Protein AF-A0A3D5TAW1-F1 (afdb_monomer_lite)

Structure (mmCIF, N/CA/C/O backbone):
data_AF-A0A3D5TAW1-F1
#
_entry.id   AF-A0A3D5TAW1-F1
#
loop_
_atom_site.group_PDB
_atom_site.id
_atom_site.type_symbol
_atom_site.label_atom_id
_atom_site.label_alt_id
_atom_site.label_comp_id
_atom_site.label_asym_id
_atom_site.label_entity_id
_atom_site.label_seq_id
_atom_site.pdbx_PDB_ins_code
_atom_site.Cartn_x
_atom_site.Cartn_y
_atom_site.Cartn_z
_atom_site.occupancy
_atom_site.B_iso_or_equiv
_atom_site.auth_seq_id
_atom_site.auth_comp_id
_atom_site.auth_asym_id
_atom_site.auth_atom_id
_atom_site.pdbx_PDB_model_num
ATOM 1 N N . MET A 1 1 ? 11.290 -3.379 13.393 1.00 47.53 1 MET A N 1
ATOM 2 C CA . MET A 1 1 ? 11.941 -3.997 12.218 1.00 47.53 1 MET A CA 1
ATOM 3 C C . MET A 1 1 ? 10.870 -4.106 11.154 1.00 47.53 1 MET A C 1
ATOM 5 O O . MET A 1 1 ? 9.792 -4.568 11.495 1.00 47.53 1 MET A O 1
ATOM 9 N N . ILE A 1 2 ? 11.106 -3.601 9.944 1.00 59.09 2 ILE A N 1
ATOM 10 C CA . ILE A 1 2 ? 10.122 -3.702 8.859 1.00 59.09 2 ILE A CA 1
ATOM 11 C C . ILE A 1 2 ? 10.264 -5.108 8.277 1.00 59.09 2 ILE A C 1
ATOM 13 O O . ILE A 1 2 ? 11.318 -5.448 7.748 1.00 59.09 2 ILE A O 1
ATOM 17 N N . GLU A 1 3 ? 9.243 -5.942 8.453 1.00 65.62 3 GLU A N 1
ATOM 18 C CA . GLU A 1 3 ? 9.184 -7.255 7.814 1.00 65.62 3 GLU A CA 1
ATOM 19 C C . GLU A 1 3 ? 8.899 -7.049 6.320 1.00 65.62 3 GLU A C 1
ATOM 21 O O . GLU A 1 3 ? 7.882 -6.455 5.955 1.00 65.62 3 GLU A O 1
ATOM 26 N N . SER A 1 4 ? 9.807 -7.500 5.450 1.00 66.88 4 SER A N 1
ATOM 27 C CA . SER A 1 4 ? 9.593 -7.456 4.006 1.00 66.88 4 SER A CA 1
ATOM 28 C C . SER A 1 4 ? 8.696 -8.618 3.586 1.00 66.88 4 SER A C 1
ATOM 30 O O . SER A 1 4 ? 8.955 -9.781 3.892 1.00 66.88 4 SER A O 1
ATOM 32 N N . LYS A 1 5 ? 7.616 -8.299 2.873 1.00 77.81 5 LYS A N 1
ATOM 33 C CA . LYS A 1 5 ? 6.715 -9.283 2.264 1.00 77.81 5 LYS A CA 1
ATOM 34 C C . LYS A 1 5 ? 6.791 -9.143 0.751 1.00 77.81 5 LYS A C 1
ATOM 36 O O . LYS A 1 5 ? 6.905 -8.031 0.245 1.00 77.81 5 LYS A O 1
ATOM 41 N N . GLU A 1 6 ? 6.727 -10.267 0.043 1.00 82.81 6 GLU A N 1
ATOM 42 C CA . GLU A 1 6 ? 6.692 -10.275 -1.421 1.00 82.81 6 GLU A CA 1
ATOM 43 C C . GLU A 1 6 ? 5.443 -9.543 -1.932 1.00 82.81 6 GLU A C 1
ATOM 45 O O . GLU A 1 6 ? 4.322 -9.789 -1.471 1.00 82.81 6 GLU A O 1
ATOM 50 N N . LEU A 1 7 ? 5.637 -8.654 -2.904 1.00 82.56 7 LEU A N 1
ATOM 51 C CA . LEU A 1 7 ? 4.552 -8.003 -3.621 1.00 82.56 7 LEU A CA 1
ATOM 52 C C . LEU A 1 7 ? 4.080 -8.904 -4.766 1.00 82.56 7 LEU A C 1
ATOM 54 O O . LEU A 1 7 ? 4.815 -9.123 -5.722 1.00 82.56 7 LEU A O 1
ATOM 58 N N . LYS A 1 8 ? 2.844 -9.399 -4.683 1.00 86.56 8 LYS A N 1
ATOM 59 C CA . LYS A 1 8 ? 2.223 -10.253 -5.707 1.00 86.56 8 LYS A CA 1
ATOM 60 C C . LYS A 1 8 ? 1.236 -9.480 -6.572 1.00 86.56 8 LYS A C 1
ATOM 62 O O . LYS A 1 8 ? 1.223 -9.649 -7.785 1.00 86.56 8 LYS A O 1
ATOM 67 N N . SER A 1 9 ? 0.398 -8.641 -5.961 1.00 85.56 9 SER A N 1
ATOM 68 C CA . SER A 1 9 ? -0.605 -7.856 -6.688 1.00 85.56 9 SER A CA 1
ATOM 69 C C . SER A 1 9 ? -1.053 -6.617 -5.917 1.00 85.56 9 SER A C 1
ATOM 71 O O . SER A 1 9 ? -1.199 -6.655 -4.695 1.00 85.56 9 SER A O 1
ATOM 73 N N . ILE A 1 10 ? -1.379 -5.553 -6.649 1.00 89.19 10 ILE A N 1
ATOM 74 C CA . ILE A 1 10 ? -2.066 -4.359 -6.145 1.00 89.19 10 ILE A CA 1
ATOM 75 C C . ILE A 1 10 ? -3.308 -4.162 -7.013 1.00 89.19 10 ILE A C 1
ATOM 77 O O . ILE A 1 10 ? -3.193 -4.118 -8.236 1.00 89.19 10 ILE A O 1
ATOM 81 N N . ILE A 1 11 ? -4.480 -4.044 -6.394 1.00 90.94 11 ILE A N 1
ATOM 82 C CA . ILE A 1 11 ? -5.732 -3.704 -7.076 1.00 90.94 11 ILE A CA 1
ATOM 83 C C . ILE A 1 11 ? -6.267 -2.423 -6.448 1.00 90.94 11 ILE A C 1
ATOM 85 O O . ILE A 1 11 ? -6.517 -2.384 -5.244 1.00 90.94 11 ILE A O 1
ATOM 89 N N . ILE A 1 12 ? -6.428 -1.388 -7.271 1.00 89.06 12 ILE A N 1
ATOM 90 C CA . ILE A 1 12 ? -7.038 -0.111 -6.900 1.00 89.06 12 ILE A CA 1
ATOM 91 C C . ILE A 1 12 ? -8.138 0.165 -7.920 1.00 89.06 12 ILE A C 1
ATOM 93 O O . ILE A 1 12 ? -7.859 0.483 -9.074 1.00 89.06 12 ILE A O 1
ATOM 97 N N . ASP A 1 13 ? -9.381 0.031 -7.482 1.00 90.12 13 ASP A N 1
ATOM 98 C CA . ASP A 1 13 ? -10.577 0.314 -8.263 1.00 90.12 13 ASP A CA 1
ATOM 99 C C . ASP A 1 13 ? -11.431 1.325 -7.494 1.00 90.12 13 ASP A C 1
ATOM 101 O O . ASP A 1 13 ? -12.065 1.007 -6.485 1.00 90.12 13 ASP A O 1
ATOM 105 N N . PHE A 1 14 ? -11.428 2.570 -7.967 1.00 88.56 14 PHE A N 1
ATOM 106 C CA . PHE A 1 14 ? -12.181 3.654 -7.340 1.00 88.56 14 PHE A CA 1
ATOM 107 C C . PHE A 1 14 ? -13.681 3.597 -7.634 1.00 88.56 14 PHE A C 1
ATOM 109 O O . PHE A 1 14 ? -14.467 4.079 -6.818 1.00 88.56 14 PHE A O 1
ATOM 116 N N . GLU A 1 15 ? -14.085 3.023 -8.767 1.00 94.69 15 GLU A N 1
ATOM 117 C CA . GLU A 1 15 ? -15.492 2.930 -9.165 1.00 94.69 15 GLU A CA 1
ATOM 118 C C . GLU A 1 15 ? -16.223 1.933 -8.265 1.00 94.69 15 GLU A C 1
ATOM 120 O O . GLU A 1 15 ? -17.264 2.250 -7.685 1.00 94.69 15 GLU A O 1
ATOM 125 N N . ASN A 1 16 ? -15.608 0.769 -8.053 1.00 94.19 16 ASN A N 1
ATOM 126 C CA . ASN A 1 16 ? -16.153 -0.300 -7.222 1.00 94.19 16 ASN A CA 1
ATOM 127 C C . ASN A 1 16 ? -15.676 -0.248 -5.760 1.00 94.19 16 ASN A C 1
ATOM 129 O O . ASN A 1 16 ? -16.106 -1.066 -4.948 1.00 94.19 16 ASN A O 1
ATOM 133 N N . LYS A 1 17 ? -14.821 0.724 -5.403 1.00 91.38 17 LYS A N 1
ATOM 134 C CA . LYS A 1 17 ? -14.226 0.910 -4.063 1.00 91.38 17 LYS A CA 1
ATOM 135 C C . LYS A 1 17 ? -13.446 -0.314 -3.563 1.00 91.38 17 LYS A C 1
ATOM 137 O O . LYS A 1 17 ? -13.543 -0.680 -2.391 1.00 91.38 17 LYS A O 1
ATOM 142 N N . VAL A 1 18 ? -12.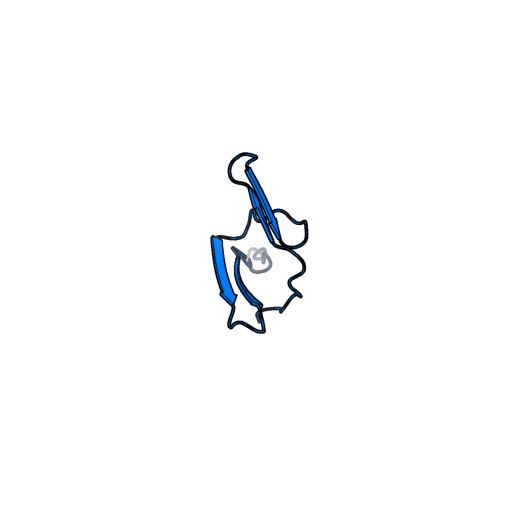670 -0.944 -4.441 1.00 93.50 18 VAL A N 1
ATOM 143 C CA . VAL A 1 18 ? -11.849 -2.119 -4.120 1.00 93.50 18 VAL A CA 1
ATOM 144 C C . VAL A 1 18 ? -10.383 -1.710 -4.009 1.00 93.50 18 VAL A C 1
ATOM 146 O O . VAL A 1 18 ? -9.791 -1.219 -4.968 1.00 93.50 18 VAL A O 1
ATOM 149 N N . PHE A 1 19 ? -9.791 -1.948 -2.838 1.00 90.94 19 PHE A N 1
ATOM 150 C CA . PHE A 1 19 ? -8.389 -1.642 -2.544 1.00 90.94 19 PHE A CA 1
ATOM 151 C C . PHE A 1 19 ? -7.736 -2.866 -1.899 1.00 90.94 19 PHE A C 1
ATOM 153 O O . PHE A 1 19 ? -7.894 -3.099 -0.700 1.00 90.94 19 PHE A O 1
ATOM 160 N N . LEU A 1 20 ? -7.044 -3.677 -2.703 1.00 92.56 20 LEU A N 1
ATOM 161 C CA . LEU A 1 20 ? -6.492 -4.965 -2.273 1.00 92.56 20 LEU A CA 1
ATOM 162 C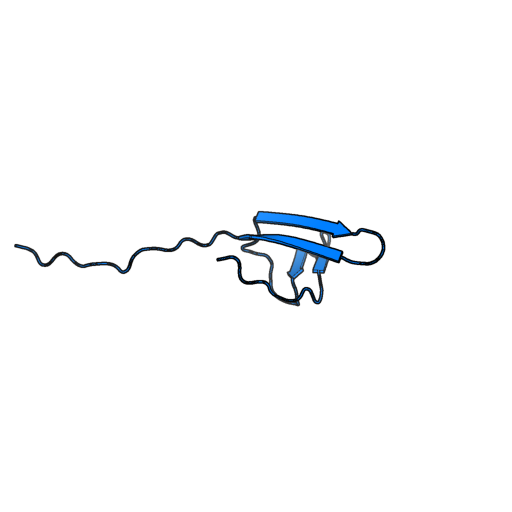 C . LEU A 1 20 ? -4.987 -5.039 -2.507 1.00 92.56 20 LEU A C 1
ATOM 164 O O . LEU A 1 20 ? -4.500 -4.769 -3.608 1.00 92.56 20 LEU A O 1
ATOM 168 N N . LEU A 1 21 ? -4.251 -5.460 -1.481 1.00 90.38 21 LEU A N 1
ATOM 169 C CA . LEU A 1 21 ? -2.826 -5.767 -1.538 1.00 90.38 21 LEU A CA 1
ATOM 170 C C . LEU A 1 21 ? -2.654 -7.269 -1.350 1.00 90.38 21 LEU A C 1
ATOM 172 O O . LEU A 1 21 ? -2.990 -7.802 -0.297 1.00 90.38 21 LEU A O 1
ATOM 176 N N . ASN A 1 22 ? -2.122 -7.961 -2.354 1.00 91.69 22 ASN A N 1
ATOM 177 C CA . ASN A 1 22 ? -2.003 -9.423 -2.359 1.00 91.69 22 ASN A CA 1
ATOM 178 C C . ASN A 1 22 ? -3.332 -10.147 -2.044 1.00 91.69 22 ASN A C 1
ATOM 180 O O . ASN A 1 22 ? -3.320 -11.227 -1.460 1.00 91.69 22 ASN A O 1
ATOM 184 N N . GLY A 1 23 ? -4.467 -9.548 -2.422 1.00 91.19 23 GLY A N 1
ATOM 185 C CA . GLY A 1 23 ? -5.810 -10.069 -2.143 1.00 91.19 23 GLY A CA 1
ATOM 186 C C . GLY A 1 23 ? -6.411 -9.636 -0.801 1.00 91.19 23 GLY A C 1
ATOM 187 O O . GLY A 1 23 ? -7.598 -9.862 -0.592 1.00 91.19 23 GLY A O 1
ATOM 188 N N . GLU A 1 24 ? -5.645 -8.972 0.068 1.00 91.12 24 GLU A N 1
ATOM 189 C CA . GLU A 1 24 ? -6.103 -8.509 1.383 1.00 91.12 24 GLU A CA 1
ATOM 190 C C . GLU A 1 24 ? -6.548 -7.036 1.350 1.00 91.12 24 GLU A C 1
ATOM 192 O O . GLU A 1 24 ? -5.881 -6.222 0.699 1.00 91.12 24 GLU A O 1
ATOM 197 N N . PRO A 1 25 ? -7.620 -6.653 2.071 1.00 92.31 25 PRO A N 1
ATOM 198 C CA . PRO A 1 25 ? -8.040 -5.260 2.206 1.00 92.31 25 PRO A CA 1
ATOM 199 C C . PRO A 1 25 ? -6.930 -4.345 2.730 1.00 92.31 25 PRO A C 1
ATOM 201 O O . PRO A 1 25 ? -6.220 -4.662 3.687 1.00 92.31 25 PRO A O 1
ATOM 204 N N . MET A 1 26 ? -6.801 -3.166 2.122 1.00 88.94 26 MET A N 1
ATOM 205 C CA . MET A 1 26 ? -5.827 -2.143 2.516 1.00 88.94 26 MET A CA 1
ATOM 206 C C . MET A 1 26 ? -6.309 -1.225 3.656 1.00 88.94 26 MET A C 1
ATOM 208 O O . MET A 1 26 ? -5.801 -0.118 3.797 1.00 88.94 26 MET A O 1
ATOM 212 N N . ASP A 1 27 ? -7.249 -1.657 4.499 1.00 84.88 27 ASP A N 1
ATOM 213 C CA . ASP A 1 27 ? -7.923 -0.792 5.487 1.00 84.88 27 ASP A CA 1
ATOM 214 C C . ASP A 1 27 ? -6.971 -0.103 6.485 1.00 84.88 27 ASP A C 1
ATOM 216 O O . ASP A 1 27 ? -7.285 0.951 7.034 1.00 84.88 27 ASP A O 1
ATOM 220 N N . THR A 1 28 ? -5.793 -0.687 6.721 1.00 80.06 28 THR A N 1
ATOM 221 C CA . THR A 1 28 ? -4.765 -0.163 7.640 1.00 80.06 28 THR A CA 1
ATOM 222 C C . THR A 1 28 ? -3.628 0.584 6.937 1.00 80.06 28 THR A C 1
ATOM 224 O O . THR A 1 28 ? -2.693 1.042 7.596 1.00 80.06 28 THR A O 1
ATOM 227 N N . VAL A 1 29 ? -3.672 0.702 5.606 1.00 80.44 29 VAL A N 1
ATOM 228 C CA . VAL A 1 29 ? -2.640 1.359 4.794 1.00 80.44 29 VAL A CA 1
ATOM 229 C C . VAL A 1 29 ? -2.942 2.853 4.698 1.00 80.44 29 VAL A C 1
ATOM 231 O O . VAL A 1 29 ? -3.968 3.254 4.156 1.00 80.44 29 VAL A O 1
ATOM 234 N N . ARG A 1 30 ? -2.023 3.697 5.182 1.00 78.44 30 ARG A N 1
ATOM 235 C CA . ARG A 1 30 ? -2.157 5.166 5.114 1.00 78.44 30 ARG A CA 1
ATOM 236 C C . ARG A 1 30 ? -1.451 5.803 3.929 1.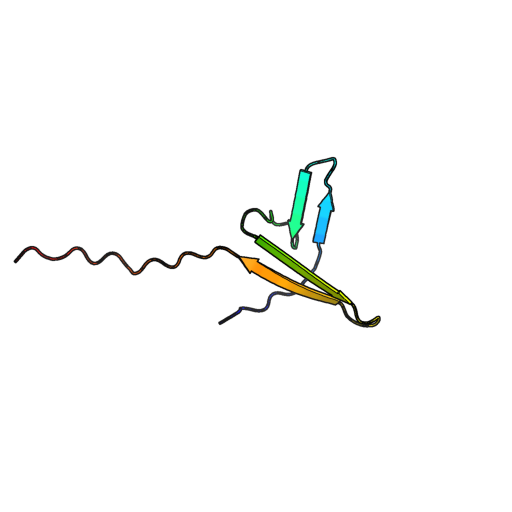00 78.44 30 ARG A C 1
ATOM 238 O O . ARG A 1 30 ? -1.867 6.859 3.461 1.00 78.44 30 ARG A O 1
ATOM 245 N N . SER A 1 31 ? -0.360 5.203 3.474 1.00 79.00 31 SER A N 1
ATOM 246 C CA . SER A 1 31 ? 0.386 5.691 2.321 1.00 79.00 31 SER A CA 1
ATOM 247 C C . SER A 1 31 ? 0.949 4.532 1.521 1.00 79.00 31 SER A C 1
ATOM 249 O O . SER A 1 31 ? 1.343 3.501 2.073 1.00 79.00 31 SER A O 1
ATOM 251 N N . LEU A 1 32 ? 0.976 4.736 0.208 1.00 79.56 32 LEU A N 1
ATOM 252 C CA . LEU A 1 32 ? 1.483 3.798 -0.775 1.00 79.56 32 LEU A CA 1
ATOM 253 C C . LEU A 1 32 ? 2.486 4.552 -1.648 1.00 79.56 32 LEU A C 1
ATOM 255 O O . LEU A 1 32 ? 2.128 5.550 -2.273 1.00 79.56 32 LEU A O 1
ATOM 259 N N . HIS A 1 33 ? 3.738 4.097 -1.661 1.00 82.00 33 HIS A N 1
ATOM 260 C CA . HIS A 1 33 ? 4.771 4.598 -2.567 1.00 82.00 33 HIS A CA 1
ATOM 261 C C . HIS A 1 33 ? 5.157 3.482 -3.531 1.00 82.00 33 HIS A C 1
ATOM 263 O O . HIS A 1 33 ? 5.636 2.439 -3.085 1.00 82.00 33 HIS A O 1
ATOM 269 N N . LEU A 1 34 ? 4.891 3.689 -4.820 1.00 79.25 34 LEU A N 1
ATOM 270 C CA . LEU A 1 34 ? 5.166 2.732 -5.886 1.00 79.25 34 LEU A CA 1
ATOM 271 C C . LEU A 1 34 ? 6.263 3.305 -6.777 1.00 79.25 34 LEU A C 1
ATOM 273 O O . LEU A 1 34 ? 6.072 4.357 -7.387 1.00 79.25 34 LEU A O 1
ATOM 277 N N . GLU A 1 35 ? 7.389 2.610 -6.851 1.00 78.31 35 GLU A N 1
ATOM 278 C CA . GLU A 1 35 ? 8.506 2.972 -7.717 1.00 78.31 35 GLU A CA 1
ATOM 279 C C . GLU A 1 35 ? 8.730 1.865 -8.747 1.00 78.31 35 GLU A C 1
ATOM 281 O O . GLU A 1 35 ? 8.601 0.678 -8.443 1.00 78.31 35 GLU A O 1
ATOM 286 N N . ALA A 1 36 ? 9.071 2.264 -9.970 1.00 74.00 36 ALA A N 1
ATOM 287 C CA . ALA A 1 36 ? 9.484 1.358 -11.030 1.00 74.00 36 ALA A CA 1
ATOM 288 C C . ALA A 1 36 ? 10.665 1.978 -11.782 1.00 74.00 36 ALA A C 1
ATOM 290 O O . ALA A 1 36 ? 10.596 3.142 -12.179 1.00 74.00 36 ALA A O 1
ATOM 291 N N . ASP A 1 37 ? 11.734 1.211 -11.990 1.00 79.94 37 ASP A N 1
ATOM 292 C CA . ASP A 1 37 ? 12.966 1.678 -12.651 1.00 79.94 37 ASP A CA 1
ATOM 293 C C . ASP A 1 37 ? 13.145 1.138 -14.081 1.00 79.94 37 ASP A C 1
ATOM 295 O O . ASP A 1 37 ? 14.184 1.323 -14.712 1.00 79.94 37 ASP A O 1
ATOM 299 N N . GLY A 1 38 ? 12.104 0.494 -14.616 1.00 66.19 38 GLY A N 1
ATOM 300 C CA . GLY A 1 38 ? 12.105 -0.135 -15.937 1.00 66.19 38 GLY A CA 1
ATOM 301 C C . GLY A 1 38 ? 12.487 -1.618 -15.928 1.00 66.19 38 GLY A C 1
ATOM 302 O O . GLY A 1 38 ? 12.185 -2.307 -16.902 1.00 66.19 38 GLY A O 1
ATOM 303 N N . SER A 1 39 ? 13.063 -2.130 -14.838 1.00 72.56 39 SER A N 1
ATOM 304 C CA . SER A 1 39 ? 13.351 -3.560 -14.639 1.00 72.56 39 SER A CA 1
ATOM 305 C C . SER A 1 39 ? 12.640 -4.154 -13.429 1.00 72.56 39 SER A C 1
ATOM 307 O O . SER A 1 39 ? 12.202 -5.303 -13.480 1.00 72.56 39 SER A O 1
ATOM 309 N N . GLU A 1 40 ? 12.486 -3.372 -12.366 1.00 71.00 40 GLU A N 1
ATOM 310 C CA . GLU A 1 40 ? 11.943 -3.826 -11.095 1.00 71.00 40 GLU A CA 1
ATOM 311 C C . GLU A 1 40 ? 10.874 -2.863 -10.582 1.00 71.00 40 GLU A C 1
ATOM 313 O O . GLU A 1 40 ? 10.813 -1.688 -10.953 1.00 71.00 40 GLU A O 1
ATOM 318 N N . TRP A 1 41 ? 10.000 -3.401 -9.734 1.00 71.12 41 TRP A N 1
ATOM 319 C CA . TRP A 1 41 ? 8.951 -2.658 -9.049 1.00 71.12 41 TRP A CA 1
ATOM 320 C C . TRP A 1 41 ? 9.172 -2.779 -7.547 1.00 71.12 41 TRP A C 1
ATOM 322 O O . TRP A 1 41 ? 9.386 -3.881 -7.039 1.00 71.12 41 TRP A O 1
ATOM 332 N N . SER A 1 42 ? 9.064 -1.666 -6.826 1.00 72.12 42 SER A N 1
ATOM 333 C CA . SER A 1 42 ? 9.110 -1.648 -5.367 1.00 72.12 42 SER A CA 1
ATOM 334 C C . SER A 1 42 ? 7.889 -0.927 -4.791 1.00 72.12 42 SER A C 1
ATOM 336 O O . SER A 1 42 ? 7.386 0.047 -5.353 1.00 72.12 42 SER A O 1
ATOM 338 N N . LEU A 1 43 ? 7.373 -1.446 -3.672 1.00 72.44 43 LEU A N 1
ATOM 339 C CA . LEU A 1 43 ? 6.237 -0.873 -2.956 1.00 72.44 43 LEU A CA 1
ATOM 340 C C . LEU A 1 43 ? 6.590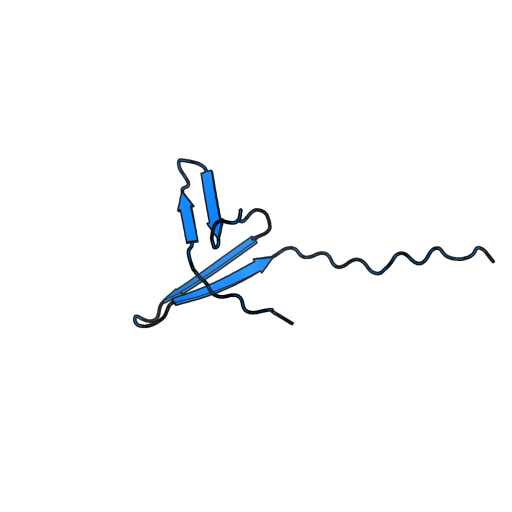 -0.668 -1.487 1.00 72.44 43 LEU A C 1
ATOM 342 O O . LEU A 1 43 ? 6.885 -1.628 -0.775 1.00 72.44 43 LEU A O 1
ATOM 346 N N . THR A 1 44 ? 6.473 0.571 -1.018 1.00 74.62 44 THR A N 1
ATOM 347 C CA . THR A 1 44 ? 6.597 0.915 0.403 1.00 74.62 44 THR A CA 1
ATOM 348 C C . THR A 1 44 ? 5.234 1.299 0.972 1.00 74.62 44 THR A C 1
ATOM 350 O O . THR A 1 44 ? 4.491 2.072 0.363 1.00 74.62 44 THR A O 1
ATOM 353 N N . LEU A 1 45 ? 4.909 0.758 2.150 1.00 67.56 45 LEU A N 1
ATOM 354 C CA . LEU A 1 45 ? 3.626 0.953 2.829 1.00 67.56 45 LEU A CA 1
ATOM 355 C C . LEU A 1 45 ? 3.844 1.453 4.256 1.00 67.56 45 LEU A C 1
ATOM 357 O O . LEU A 1 45 ? 4.613 0.851 5.005 1.00 67.56 45 LEU A O 1
ATOM 361 N N . CYS A 1 46 ? 3.099 2.480 4.661 1.00 73.50 46 CYS A N 1
ATOM 362 C CA . CYS A 1 46 ? 2.966 2.847 6.072 1.00 73.50 46 CYS A CA 1
ATOM 363 C C . CYS A 1 46 ? 1.640 2.312 6.624 1.00 73.50 46 CYS A C 1
ATOM 365 O O . CYS A 1 46 ? 0.576 2.589 6.061 1.00 73.50 46 CYS A O 1
ATOM 367 N N . ARG A 1 47 ? 1.710 1.562 7.730 1.00 73.38 47 ARG A N 1
ATOM 368 C CA . ARG A 1 47 ? 0.553 0.999 8.442 1.00 73.38 47 ARG A CA 1
ATOM 369 C C . ARG A 1 47 ? 0.403 1.616 9.830 1.00 73.38 47 ARG A C 1
ATOM 371 O O . ARG A 1 47 ? 1.402 1.972 10.454 1.00 73.38 47 ARG A O 1
ATOM 378 N N . ASP A 1 48 ? -0.831 1.689 10.318 1.00 56.19 48 ASP A N 1
ATOM 379 C CA . ASP A 1 48 ? -1.127 2.034 11.712 1.00 56.19 48 ASP A CA 1
ATOM 380 C C . ASP A 1 48 ? -1.032 0.804 12.610 1.00 56.19 48 ASP A C 1
ATOM 382 O O . ASP A 1 48 ? -2.010 0.089 12.817 1.00 56.19 48 ASP A O 1
ATOM 386 N N . GLU A 1 49 ? 0.144 0.556 13.171 1.00 51.94 49 GLU A N 1
ATOM 387 C CA . GLU A 1 49 ? 0.311 -0.472 14.196 1.00 51.94 49 GLU A CA 1
ATOM 388 C C . GLU A 1 49 ? 0.500 0.209 15.558 1.00 51.94 49 GLU A C 1
ATOM 390 O O . GLU A 1 49 ? 1.552 0.782 15.847 1.00 51.94 49 GLU A O 1
ATOM 395 N N . ILE A 1 50 ? -0.538 0.183 16.401 1.00 49.09 50 ILE A N 1
ATOM 396 C CA . ILE A 1 50 ? -0.443 0.622 17.799 1.00 49.09 50 ILE A CA 1
ATOM 397 C C . ILE A 1 50 ? -0.014 -0.585 18.632 1.00 49.09 50 ILE A C 1
ATOM 399 O O . ILE A 1 50 ? -0.781 -1.522 18.839 1.00 49.09 50 ILE A O 1
ATOM 403 N N . TYR A 1 51 ? 1.224 -0.555 19.118 1.00 49.91 51 TYR A N 1
ATOM 404 C CA . TYR A 1 51 ? 1.745 -1.548 20.051 1.00 49.91 51 TYR A CA 1
ATOM 405 C C . TYR A 1 51 ? 1.527 -1.057 21.483 1.00 49.91 51 TYR A C 1
ATOM 407 O O . TYR A 1 51 ? 2.262 -0.202 21.978 1.00 49.91 51 TYR A O 1
ATOM 415 N N . GLU A 1 52 ? 0.510 -1.589 22.154 1.00 52.16 52 GLU A N 1
ATOM 416 C CA . GLU A 1 52 ? 0.273 -1.314 23.571 1.00 52.16 52 GLU A CA 1
ATOM 417 C C . GLU A 1 52 ? 1.131 -2.237 24.452 1.00 52.16 52 GLU A C 1
ATOM 419 O O . GLU A 1 52 ? 1.283 -3.431 24.185 1.00 52.16 52 GLU A O 1
ATOM 424 N N . ALA A 1 53 ? 1.716 -1.692 25.523 1.00 43.84 53 ALA A N 1
ATOM 425 C CA . ALA A 1 53 ? 2.449 -2.495 26.499 1.00 43.84 53 ALA A CA 1
ATOM 426 C C . ALA A 1 53 ? 1.496 -3.472 27.224 1.00 43.84 53 ALA A C 1
ATOM 428 O O . ALA A 1 53 ? 0.345 -3.113 27.481 1.00 43.84 53 ALA A O 1
ATOM 429 N N . PRO A 1 54 ? 1.948 -4.680 27.627 1.00 48.59 54 PRO A N 1
ATOM 430 C CA . PRO A 1 54 ? 1.106 -5.604 28.380 1.00 48.59 54 PRO A CA 1
ATOM 431 C C . PRO A 1 54 ? 0.606 -4.932 29.663 1.00 48.59 54 PRO A C 1
ATOM 433 O O . PRO A 1 54 ? 1.398 -4.461 30.483 1.00 48.59 54 PRO A O 1
ATOM 436 N N . PHE A 1 55 ? -0.718 -4.891 29.825 1.00 52.84 55 PHE A N 1
ATOM 437 C CA . PHE A 1 55 ? -1.395 -4.237 30.940 1.00 52.84 55 PHE A CA 1
ATOM 438 C C . PHE A 1 55 ? -0.909 -4.819 32.279 1.00 52.84 55 PHE A C 1
ATOM 440 O O . PHE A 1 55 ? -1.308 -5.910 32.692 1.00 52.84 55 PHE A O 1
ATOM 447 N N . ARG A 1 56 ? -0.033 -4.099 32.990 1.00 57.03 56 ARG A N 1
ATOM 448 C CA . ARG A 1 56 ? 0.319 -4.433 34.373 1.00 57.03 56 ARG A CA 1
ATOM 449 C C . ARG A 1 56 ? -0.791 -3.898 35.271 1.00 57.03 56 ARG A C 1
ATOM 451 O O . ARG A 1 56 ? -0.816 -2.708 35.565 1.00 57.03 56 ARG A O 1
ATOM 458 N N . LYS A 1 57 ? -1.690 -4.769 35.746 1.00 57.16 57 LYS A N 1
ATOM 459 C CA . LYS A 1 57 ? -2.489 -4.446 36.940 1.00 57.16 57 LYS A CA 1
ATOM 460 C C . LYS A 1 57 ? -1.501 -4.104 38.056 1.00 57.16 57 LYS A C 1
ATOM 462 O O . LYS A 1 57 ? -0.730 -4.977 38.461 1.00 57.16 57 LYS A O 1
ATOM 467 N N . SER A 1 58 ? -1.488 -2.860 38.536 1.00 61.91 58 SER A N 1
ATOM 468 C CA . SER A 1 58 ? -0.808 -2.569 39.793 1.00 61.91 58 SER A CA 1
ATOM 469 C C . SER A 1 58 ? -1.481 -3.423 40.868 1.00 61.91 58 SER A C 1
ATOM 471 O O . SER A 1 58 ? -2.704 -3.433 41.016 1.00 61.91 58 SER A O 1
ATOM 473 N N . LYS A 1 59 ? -0.688 -4.219 41.588 1.00 55.31 59 LYS A N 1
ATOM 474 C CA . LYS A 1 59 ? -1.127 -4.707 42.892 1.00 55.31 59 LYS A CA 1
ATOM 475 C C . LYS A 1 59 ? -1.235 -3.461 43.764 1.00 55.31 59 LYS A C 1
ATOM 477 O O . LYS A 1 59 ? -0.229 -2.786 43.960 1.00 55.31 59 LYS A O 1
ATOM 482 N N . ASN A 1 60 ? -2.449 -3.145 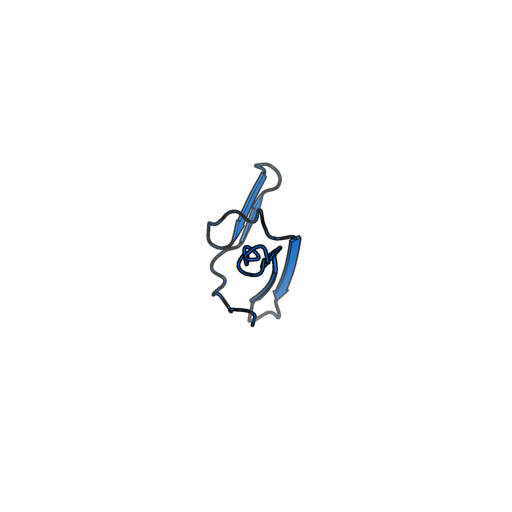44.206 1.00 56.91 60 ASN A N 1
ATOM 483 C CA . ASN A 1 60 ? -2.680 -2.152 45.248 1.00 56.91 60 ASN A CA 1
ATOM 484 C C . ASN A 1 60 ? -1.738 -2.457 46.423 1.00 56.91 60 ASN A C 1
ATOM 486 O O . ASN A 1 60 ? -1.695 -3.604 46.881 1.00 56.91 60 ASN A O 1
ATOM 490 N N . MET A 1 61 ? -0.975 -1.452 46.845 1.00 48.22 61 MET A N 1
ATOM 491 C CA . MET A 1 61 ? -0.170 -1.456 48.062 1.00 48.22 61 MET A CA 1
ATOM 492 C C . MET A 1 61 ? -0.716 -0.372 48.980 1.00 48.22 61 MET A C 1
ATOM 494 O O . MET A 1 61 ? -1.041 0.710 48.440 1.00 48.22 61 MET A O 1
#

Sequence (61 aa):
MIESKELKSIIIDFENKVFLLNGEPMDTVRSLHLEADGSEWSLTLCRDEIYEAPFRKSKNM

Foldseek 3Di:
DDDDDDFDDFDDDPVVRDTDTVNHGCPFWDDWDWDDPPPDIDIDTDGDDDDDDPDDDPPDD

Radius of gyration: 17.76 Å; chains: 1; bounding box: 30×16×64 Å

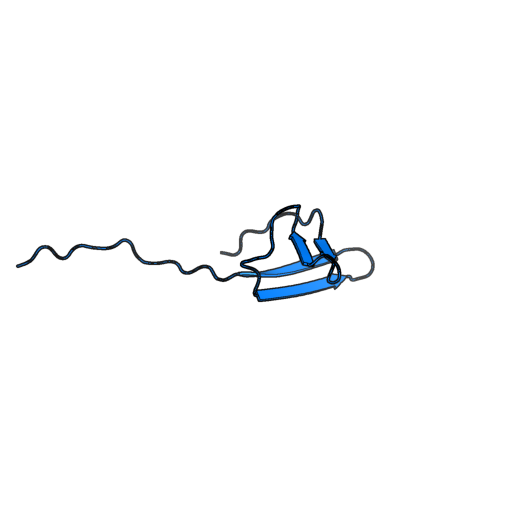Secondary structure (DSSP, 8-state):
---------EEEETTTTEEEETTEE-TTEEEEEEEE-SS-EEEEEEE----PPP-------

pLDDT: mean 74.37, std 14.95, range [43.84, 94.69]